Protein AF-A0A364Y9C5-F1 (afdb_monomer)

Secondary structure (DSSP, 8-state):
-----PPPPPPHHHHHHHHHHHHHHHHHHHHHHHHTTTS-SEEEEEE-TTS-EEEEEEGGGGGHHHHHHHHHHHHHHHHGGGGGG---SS---TTTHHHHHHHHHHHHHHHHHHHHHHHHHHHHHHHHHHTTS-SS--TTHHHHHHHHHHHHHHHHHHHHHHTTSS---

Organism: NCBI:txid2059302

Radius of gyration: 19.72 Å; Cα contacts (8 Å, |Δi|>4): 185; chains: 1; bounding box: 43×27×60 Å

Sequence (169 aa):
MSKDVQIPALTLFDQILEVFGALFLLSSIGIPIFFFQKLPAVIPIHFDFAGVPNGTGSKINVLIAPALGAAVYVGIFLVKRYSNRMNYPVPVTDANRATLLKLSLRMMRWIRVIIAIFFTLLVVSMVRVGLGYDERADMFLMIYFLLALIAVVSYYMYQMIQQHKEPEE

Foldseek 3Di:
DPPPQPQDDQDPVLVVLQVLLVVLLVLLQVVLVVCVVLFDQKFQDDADLVQARPDIDGSVSLVVLSVVLVVVLVVLVCVLVVLVPDDAPDDDDPVCSNVRSVLSNSLSSQLSSLSSNLSSLVSVQRSCCRNVVDRGRDSCSVVVSVVSNCVSVVVSNVVRVVSNVDDDD

Solvent-accessible surface area (backbone atoms only — not comparable to full-atom values): 9473 Å² total; per-residue (Å²): 132,85,74,80,78,74,79,74,79,78,49,71,69,54,49,52,43,51,52,52,20,48,53,30,42,51,44,23,50,47,52,56,61,74,44,49,87,74,42,44,72,62,23,54,76,36,58,47,84,81,10,41,68,75,37,69,40,53,48,72,57,63,52,50,53,30,51,51,39,49,53,52,43,50,52,60,62,53,50,65,81,47,58,93,71,64,86,67,95,45,87,82,46,88,85,40,43,65,56,48,50,51,49,52,54,50,42,52,45,51,53,34,28,54,46,18,46,49,31,25,53,50,41,51,38,40,52,35,38,38,63,64,77,34,89,52,43,72,55,56,55,64,55,54,50,51,50,51,50,50,51,49,51,52,52,47,51,51,57,45,47,55,59,66,70,67,75,92,127

Mean predicted aligned error: 4.94 Å

pLDDT: mean 91.76, std 10.76, range [38.47, 98.62]

InterPro domains:
  IPR012867 Domain of unknown function DUF1648 [PF07853] (23-69)

Structure (mmCIF, N/CA/C/O backbone):
data_AF-A0A364Y9C5-F1
#
_entry.id   AF-A0A364Y9C5-F1
#
loop_
_atom_site.group_PDB
_atom_site.id
_atom_site.type_symbol
_atom_site.label_atom_id
_atom_site.label_alt_id
_atom_site.label_comp_id
_atom_site.label_asym_id
_atom_site.label_entity_id
_atom_site.label_seq_id
_atom_site.pdbx_PD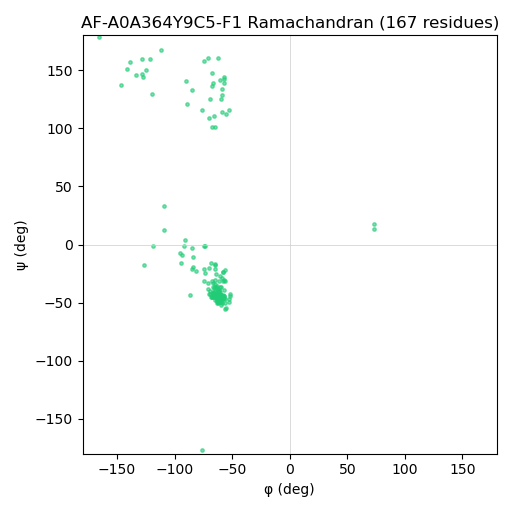B_ins_code
_atom_site.Cartn_x
_atom_site.Cartn_y
_atom_site.Cartn_z
_atom_site.occupancy
_atom_site.B_iso_or_equiv
_atom_site.auth_seq_id
_atom_site.auth_comp_id
_atom_site.auth_asym_id
_atom_site.auth_atom_id
_atom_site.pdbx_PDB_model_num
ATOM 1 N N . MET A 1 1 ? -19.851 -18.768 25.950 1.00 38.47 1 MET A N 1
ATOM 2 C CA . MET A 1 1 ? -20.562 -18.675 24.655 1.00 38.47 1 MET A CA 1
ATOM 3 C C . MET A 1 1 ? -19.973 -17.493 23.898 1.00 38.47 1 MET A C 1
ATOM 5 O O . MET A 1 1 ? -20.217 -16.361 24.288 1.00 38.47 1 MET A O 1
ATOM 9 N N . SER A 1 2 ? -19.098 -17.739 22.920 1.00 46.88 2 SER A N 1
ATOM 10 C CA . SER A 1 2 ? -18.517 -16.672 22.092 1.00 46.88 2 SER A CA 1
ATOM 11 C C . SER A 1 2 ? -19.638 -16.081 21.243 1.00 46.88 2 SER A C 1
ATOM 13 O O . SER A 1 2 ? -20.039 -16.712 20.272 1.00 46.88 2 SER A O 1
ATOM 15 N N . LYS A 1 3 ? -20.192 -14.923 21.626 1.00 53.91 3 LYS A N 1
ATOM 16 C CA . LYS A 1 3 ? -21.061 -14.159 20.725 1.00 53.91 3 LYS A CA 1
ATOM 17 C C . LYS A 1 3 ? -20.221 -13.836 19.493 1.00 53.91 3 LYS A C 1
ATOM 19 O O . LYS A 1 3 ? -19.222 -13.126 19.615 1.00 53.91 3 LYS A O 1
ATOM 24 N N . ASP A 1 4 ? -20.581 -14.395 18.342 1.00 58.69 4 ASP A N 1
ATOM 25 C CA . ASP A 1 4 ? -19.951 -14.031 17.080 1.00 58.69 4 ASP A CA 1
ATOM 26 C C . ASP A 1 4 ? -20.091 -12.521 16.907 1.00 58.69 4 ASP A C 1
ATOM 28 O O . ASP A 1 4 ? -21.193 -11.980 16.806 1.00 58.69 4 ASP A O 1
ATOM 32 N N . VAL A 1 5 ? -18.962 -11.817 16.960 1.00 64.44 5 VAL A N 1
ATOM 33 C CA . VAL A 1 5 ? -18.956 -10.369 16.782 1.00 64.44 5 VAL A CA 1
ATOM 34 C C . VAL A 1 5 ? -19.274 -10.109 15.324 1.00 64.44 5 VAL A C 1
ATOM 36 O O . VAL A 1 5 ? -18.462 -10.391 14.439 1.00 64.44 5 VAL A O 1
ATOM 39 N N . GLN A 1 6 ? -20.474 -9.596 15.078 1.00 76.81 6 GLN A N 1
ATOM 40 C CA . GLN A 1 6 ? -20.918 -9.254 13.741 1.00 76.81 6 GLN A CA 1
ATOM 41 C C . GLN A 1 6 ? -19.955 -8.228 13.135 1.00 76.81 6 GLN A C 1
ATOM 43 O O . GLN A 1 6 ? -19.644 -7.205 13.749 1.00 76.81 6 GLN A O 1
ATOM 48 N N . ILE A 1 7 ? -19.461 -8.508 11.925 1.00 80.19 7 ILE A N 1
ATOM 49 C CA . ILE A 1 7 ? -18.610 -7.566 11.196 1.00 80.19 7 ILE A CA 1
ATOM 50 C C . ILE A 1 7 ? -19.419 -6.275 10.986 1.00 80.19 7 ILE A C 1
ATOM 52 O O . ILE A 1 7 ? -20.514 -6.349 10.421 1.00 80.19 7 ILE A O 1
ATOM 56 N N . PRO A 1 8 ? -18.906 -5.104 11.410 1.00 82.12 8 PRO A N 1
ATOM 57 C CA . PRO A 1 8 ? -19.629 -3.855 11.248 1.00 82.12 8 PRO A CA 1
ATOM 58 C C . PRO A 1 8 ? -19.896 -3.576 9.767 1.00 82.12 8 PRO A C 1
ATOM 60 O O . PRO A 1 8 ? -19.022 -3.797 8.920 1.00 82.12 8 PRO A O 1
ATOM 63 N N . ALA A 1 9 ? -21.081 -3.045 9.463 1.00 87.88 9 ALA A N 1
ATOM 64 C CA . ALA A 1 9 ? -21.404 -2.577 8.122 1.00 87.88 9 ALA A CA 1
ATOM 65 C C . ALA A 1 9 ? -20.397 -1.508 7.661 1.00 87.88 9 ALA A C 1
ATOM 67 O O . ALA A 1 9 ? -19.908 -0.696 8.454 1.00 87.88 9 ALA A O 1
ATOM 68 N N . LEU A 1 10 ? -20.074 -1.514 6.366 1.00 89.75 10 LEU A N 1
ATOM 69 C CA . LEU A 1 10 ? -19.157 -0.538 5.785 1.00 89.75 10 LEU A CA 1
ATOM 70 C C . LEU A 1 10 ? -19.805 0.845 5.782 1.00 89.75 10 LEU A C 1
ATOM 72 O O . LEU A 1 10 ? -20.874 1.026 5.200 1.00 89.75 10 LEU A O 1
ATOM 76 N N . THR A 1 11 ? -19.126 1.832 6.364 1.00 94.69 11 THR A N 1
ATOM 77 C CA . THR A 1 11 ? -19.508 3.234 6.158 1.00 94.69 11 THR A CA 1
ATOM 78 C C . THR A 1 11 ? -19.168 3.662 4.730 1.00 94.69 11 THR A C 1
ATOM 80 O O . THR A 1 11 ? -18.311 3.048 4.094 1.00 94.69 11 THR A O 1
ATOM 83 N N . LEU A 1 12 ? -19.777 4.743 4.233 1.00 95.19 12 LEU A N 1
ATOM 84 C CA . LEU A 1 12 ? -19.421 5.316 2.926 1.00 95.19 12 LEU A CA 1
ATOM 85 C C . LEU A 1 12 ? -17.910 5.565 2.809 1.00 95.19 12 LEU A C 1
ATOM 87 O O . LEU A 1 12 ? -17.292 5.226 1.807 1.00 95.19 12 LEU A O 1
ATOM 91 N N . PHE A 1 13 ? -17.302 6.084 3.874 1.00 95.62 13 PHE A N 1
ATOM 92 C CA . PHE A 1 13 ? -15.863 6.295 3.935 1.00 95.62 13 PHE A CA 1
ATOM 93 C C . PHE A 1 13 ? -15.068 4.991 3.770 1.00 95.62 13 PHE A C 1
ATOM 95 O O . PHE A 1 13 ? -14.102 4.946 3.013 1.00 95.62 13 PHE A O 1
ATOM 102 N N . ASP A 1 14 ? -15.497 3.906 4.422 1.00 95.69 14 ASP A N 1
ATOM 103 C CA . ASP A 1 14 ? -14.855 2.599 4.261 1.00 95.69 14 ASP A CA 1
ATOM 104 C C . ASP A 1 14 ? -15.006 2.063 2.828 1.00 95.69 14 ASP A C 1
ATOM 106 O O . ASP A 1 14 ? -14.070 1.466 2.302 1.00 95.69 14 ASP A O 1
ATOM 110 N N . GLN A 1 15 ? -16.153 2.296 2.182 1.00 95.31 15 GLN A N 1
ATOM 111 C CA . GLN A 1 15 ? -16.378 1.906 0.786 1.00 95.31 15 GLN A CA 1
ATOM 112 C C . GLN A 1 15 ? -15.469 2.682 -0.171 1.00 95.31 15 GLN A C 1
ATOM 114 O O . GLN A 1 15 ? -14.872 2.079 -1.060 1.00 95.31 15 GLN A O 1
ATOM 119 N N . ILE A 1 16 ? -15.310 3.993 0.040 1.00 97.56 16 ILE A N 1
ATOM 120 C CA . ILE A 1 16 ? -14.399 4.830 -0.750 1.00 97.56 16 ILE A CA 1
ATOM 121 C C . ILE A 1 16 ? -12.969 4.291 -0.655 1.00 97.56 16 ILE A C 1
ATOM 123 O O . ILE A 1 16 ? -12.316 4.140 -1.684 1.00 97.56 16 ILE A O 1
ATOM 127 N N . LEU A 1 17 ? -12.494 3.938 0.545 1.00 96.94 17 LEU A N 1
ATOM 128 C CA . LEU A 1 17 ? -11.158 3.356 0.717 1.00 96.94 17 LEU A CA 1
ATOM 129 C C . LEU A 1 17 ? -10.999 2.016 -0.014 1.00 96.94 17 LEU A C 1
ATOM 131 O O . LEU A 1 17 ? -9.960 1.777 -0.626 1.00 96.94 17 LEU A O 1
ATOM 135 N N . GLU A 1 18 ? -12.012 1.146 0.029 1.00 95.88 18 GLU A N 1
ATOM 136 C CA . GLU A 1 18 ? -11.987 -0.137 -0.688 1.00 95.88 18 GLU A CA 1
ATOM 137 C C . GLU A 1 18 ? -11.907 0.075 -2.206 1.00 95.88 18 GLU A C 1
ATOM 139 O O . GLU A 1 18 ? -11.039 -0.509 -2.856 1.00 95.88 18 GLU A O 1
ATOM 144 N N . VAL A 1 19 ? -12.753 0.950 -2.764 1.00 97.88 19 VAL A N 1
ATOM 145 C CA . VAL A 1 19 ? -12.743 1.281 -4.199 1.00 97.88 19 VAL A CA 1
ATOM 146 C C . VAL A 1 19 ? -11.409 1.903 -4.595 1.00 97.88 19 VAL A C 1
ATOM 148 O O . VAL A 1 19 ? -10.793 1.472 -5.565 1.00 97.88 19 VAL A O 1
ATOM 151 N N . PHE A 1 20 ? -10.923 2.873 -3.824 1.00 97.81 20 PHE A N 1
ATOM 152 C CA . PHE A 1 20 ? -9.664 3.554 -4.099 1.00 97.81 20 PHE A CA 1
ATOM 153 C C . PHE A 1 20 ? -8.479 2.583 -4.078 1.00 97.81 20 PHE A C 1
ATOM 155 O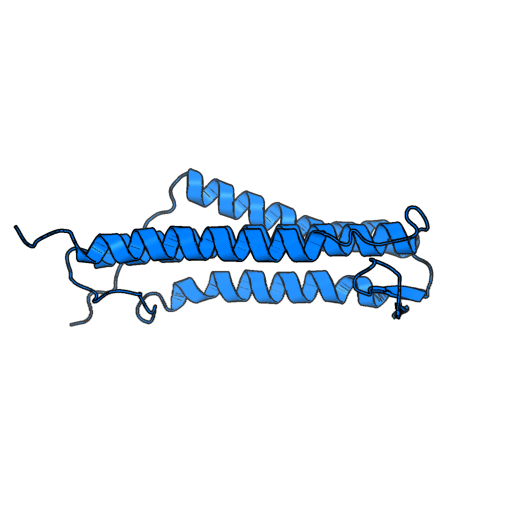 O . PHE A 1 20 ? -7.697 2.535 -5.026 1.00 97.81 20 PHE A O 1
ATOM 162 N N . GLY A 1 21 ? -8.384 1.732 -3.053 1.00 97.69 21 GLY A N 1
ATOM 163 C CA . GLY A 1 21 ? -7.351 0.700 -2.986 1.00 97.69 21 GLY A CA 1
ATOM 164 C C . GLY A 1 21 ? -7.438 -0.301 -4.142 1.00 97.69 21 GLY A C 1
ATOM 165 O O . GLY A 1 21 ? -6.406 -0.692 -4.683 1.00 97.69 21 GLY A O 1
ATOM 166 N N . ALA A 1 22 ? -8.649 -0.690 -4.552 1.00 97.81 22 ALA A N 1
ATOM 167 C CA . ALA A 1 22 ? -8.850 -1.586 -5.687 1.00 97.81 22 ALA A CA 1
ATOM 168 C C . ALA A 1 22 ? -8.422 -0.938 -7.012 1.00 97.81 22 ALA A C 1
ATOM 170 O O . ALA A 1 22 ? -7.758 -1.588 -7.814 1.00 97.81 22 ALA A O 1
ATOM 171 N N . LEU A 1 23 ? -8.732 0.344 -7.227 1.00 98.50 23 LEU A N 1
ATOM 172 C CA . LEU A 1 23 ? -8.309 1.085 -8.419 1.00 98.50 23 LEU A CA 1
ATOM 173 C C . LEU A 1 23 ? -6.785 1.169 -8.525 1.00 98.50 23 LEU A C 1
ATOM 175 O O . LEU A 1 23 ? -6.237 0.921 -9.600 1.00 98.50 23 LEU A O 1
ATOM 179 N N . PHE A 1 24 ? -6.088 1.451 -7.420 1.00 98.44 24 PHE A N 1
ATOM 180 C CA . PHE A 1 24 ? -4.624 1.417 -7.405 1.00 98.44 24 PHE A CA 1
ATOM 181 C C . PHE A 1 24 ? -4.091 0.010 -7.670 1.00 98.44 24 PHE A C 1
ATOM 183 O O . PHE A 1 24 ? -3.225 -0.160 -8.521 1.00 98.44 24 PHE A O 1
ATOM 190 N N . LEU A 1 25 ? -4.652 -1.023 -7.037 1.00 98.25 25 LEU A N 1
ATOM 191 C CA . LEU A 1 25 ? -4.211 -2.393 -7.292 1.00 98.25 25 LEU A CA 1
ATOM 192 C C . LEU A 1 25 ? -4.366 -2.771 -8.774 1.00 98.25 25 LEU A C 1
ATOM 194 O O . LEU A 1 25 ? -3.425 -3.284 -9.379 1.00 98.25 25 LEU A O 1
ATOM 198 N N . LEU A 1 26 ? -5.518 -2.469 -9.374 1.00 98.38 26 LEU A N 1
ATOM 199 C CA . LEU A 1 26 ? -5.769 -2.711 -10.794 1.00 98.38 26 LEU A CA 1
ATOM 200 C C . LEU A 1 26 ? -4.821 -1.897 -11.677 1.00 98.38 26 LEU A C 1
ATOM 202 O O . LEU A 1 26 ? -4.330 -2.415 -12.676 1.00 98.38 26 LEU A O 1
ATOM 206 N N . SER A 1 27 ? -4.500 -0.663 -11.287 1.00 98.44 27 SER A N 1
ATOM 207 C CA . SER A 1 27 ? -3.520 0.172 -11.990 1.00 98.44 27 SER A CA 1
ATOM 208 C C . SER A 1 27 ? -2.116 -0.430 -11.946 1.00 98.44 27 SER A C 1
ATOM 210 O O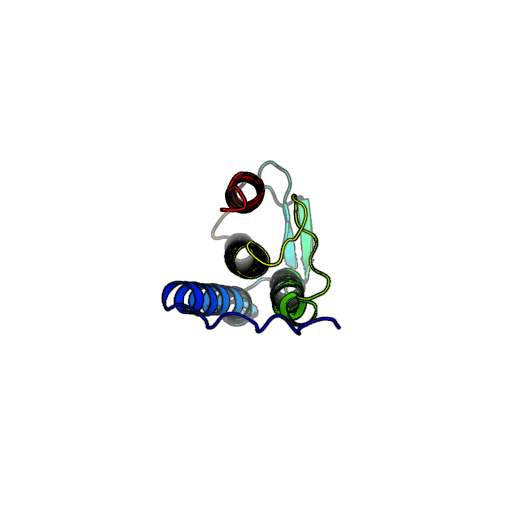 . SER A 1 27 ? -1.453 -0.485 -12.980 1.00 98.44 27 SER A O 1
ATOM 212 N N . SER A 1 28 ? -1.683 -0.961 -10.795 1.00 97.75 28 SER A N 1
ATOM 213 C CA . SER A 1 28 ? -0.381 -1.632 -10.666 1.00 97.75 28 SER A CA 1
ATOM 214 C C . SER A 1 28 ? -0.231 -2.823 -11.620 1.00 97.75 28 SER A C 1
ATOM 216 O O . SER A 1 28 ? 0.874 -3.113 -12.070 1.00 97.75 28 SER A O 1
ATOM 218 N N . ILE A 1 29 ? -1.343 -3.478 -11.972 1.00 97.75 29 ILE A N 1
ATOM 219 C CA . ILE A 1 29 ? -1.389 -4.604 -12.914 1.00 97.75 29 ILE A CA 1
ATOM 220 C C . ILE A 1 29 ? -1.529 -4.102 -14.359 1.00 97.75 29 ILE A C 1
ATOM 222 O O . ILE A 1 29 ? -0.852 -4.595 -15.258 1.00 97.75 29 ILE A O 1
ATOM 226 N N . GLY A 1 30 ? -2.395 -3.116 -14.599 1.00 98.06 30 GLY A N 1
ATOM 227 C CA . GLY A 1 30 ? -2.714 -2.623 -15.938 1.00 98.06 30 GLY A CA 1
ATOM 228 C C . GLY A 1 30 ? -1.567 -1.862 -16.602 1.00 98.06 30 GLY A C 1
ATOM 229 O O . GLY A 1 30 ? -1.307 -2.065 -17.786 1.00 98.06 30 GLY A O 1
ATOM 230 N N . ILE A 1 31 ? -0.842 -1.031 -15.848 1.00 98.00 31 ILE A N 1
ATOM 231 C CA . ILE A 1 31 ? 0.292 -0.236 -16.351 1.00 98.00 31 ILE A CA 1
ATOM 232 C C . ILE A 1 31 ? 1.378 -1.108 -17.008 1.00 98.00 31 ILE A C 1
ATOM 234 O O . ILE A 1 31 ? 1.696 -0.871 -18.176 1.00 98.00 31 ILE A O 1
ATOM 238 N N . PRO A 1 32 ? 1.949 -2.129 -16.341 1.00 96.00 32 PRO A N 1
ATOM 239 C CA . PRO A 1 32 ? 3.018 -2.922 -16.934 1.00 96.00 32 PRO A CA 1
ATOM 240 C C . PRO A 1 32 ? 2.526 -3.735 -18.131 1.00 96.00 32 PRO A C 1
ATOM 242 O O . PRO A 1 32 ? 3.280 -3.891 -19.084 1.00 96.00 32 PRO A O 1
ATOM 245 N N . ILE A 1 33 ? 1.268 -4.195 -18.126 1.00 96.81 33 ILE A N 1
ATOM 246 C CA . ILE A 1 33 ? 0.648 -4.877 -19.273 1.00 96.81 33 ILE A CA 1
ATOM 247 C C . ILE A 1 33 ? 0.544 -3.924 -20.470 1.00 96.81 33 ILE A C 1
ATOM 249 O O . ILE A 1 33 ? 0.929 -4.286 -21.581 1.00 96.81 33 ILE A O 1
ATOM 253 N N . PHE A 1 34 ? 0.079 -2.693 -20.246 1.00 98.00 34 PHE A N 1
ATOM 254 C CA . PHE A 1 34 ? -0.080 -1.687 -21.295 1.00 98.00 34 PHE A CA 1
ATOM 255 C C . PHE A 1 34 ? 1.258 -1.304 -21.951 1.00 98.00 34 PHE A C 1
ATOM 257 O O . PHE A 1 34 ? 1.336 -1.152 -23.170 1.00 98.00 34 PHE A O 1
ATOM 264 N N . PHE A 1 35 ? 2.331 -1.193 -21.163 1.00 97.06 35 PHE A N 1
ATOM 265 C CA . PHE A 1 35 ? 3.668 -0.849 -21.663 1.00 97.06 35 PHE A CA 1
ATOM 266 C C . PHE A 1 35 ? 4.537 -2.065 -22.032 1.00 97.06 35 PHE A C 1
ATOM 268 O O . PHE A 1 35 ? 5.647 -1.888 -22.534 1.00 97.06 35 PHE A O 1
ATOM 275 N N . PHE A 1 36 ? 4.048 -3.296 -21.858 1.00 96.12 36 PHE A N 1
ATOM 276 C CA . PHE A 1 36 ? 4.863 -4.515 -21.927 1.00 96.12 36 PHE A CA 1
ATOM 277 C C . PHE A 1 36 ? 5.616 -4.710 -23.253 1.00 96.12 36 PHE A C 1
ATOM 279 O O . PHE A 1 36 ? 6.764 -5.164 -23.283 1.00 96.12 36 PHE A O 1
ATOM 286 N N . GLN A 1 37 ? 4.971 -4.365 -24.370 1.00 96.88 37 GLN A N 1
ATOM 287 C CA . GLN A 1 37 ? 5.567 -4.493 -25.705 1.00 96.88 37 GLN A CA 1
ATOM 288 C C . GLN A 1 37 ? 6.635 -3.431 -25.981 1.00 96.88 37 GLN A C 1
ATOM 290 O O . GLN A 1 37 ? 7.527 -3.664 -26.788 1.00 96.88 37 GLN A O 1
ATOM 295 N N . LYS A 1 38 ? 6.566 -2.288 -25.290 1.00 97.19 38 LYS A N 1
ATOM 296 C CA . LY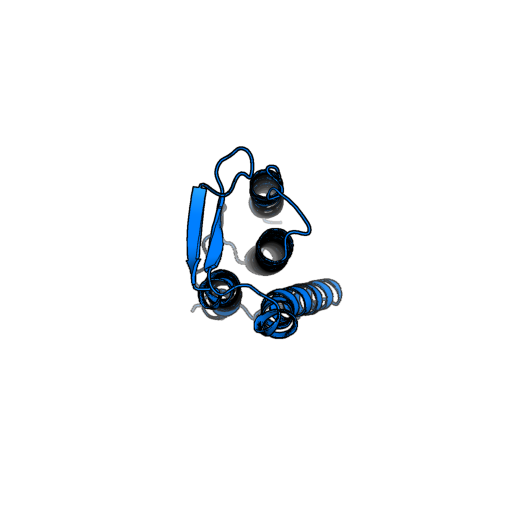S A 1 38 ? 7.523 -1.184 -25.432 1.00 97.19 38 LYS A CA 1
ATOM 297 C C . LYS A 1 38 ? 8.760 -1.369 -24.556 1.00 97.19 38 LYS A C 1
ATOM 299 O O . LYS A 1 38 ? 9.789 -0.768 -24.838 1.00 97.19 38 LYS A O 1
ATOM 304 N N . LEU A 1 39 ? 8.665 -2.184 -23.504 1.00 96.62 39 LEU A N 1
ATOM 305 C CA . LEU A 1 39 ? 9.797 -2.456 -22.625 1.00 96.62 39 LEU A CA 1
ATOM 306 C C . LEU A 1 39 ? 10.890 -3.260 -23.355 1.00 96.62 39 LEU A C 1
ATOM 308 O O . LEU A 1 39 ? 10.567 -4.254 -24.030 1.00 96.62 39 LEU A O 1
ATOM 312 N N . PRO A 1 40 ? 12.172 -2.885 -23.178 1.00 96.12 40 PRO A N 1
ATOM 313 C CA . PRO A 1 40 ? 13.300 -3.666 -23.674 1.00 96.12 40 PRO A CA 1
ATOM 314 C C . PRO A 1 40 ? 13.325 -5.047 -23.015 1.00 96.12 40 PRO A C 1
ATOM 316 O O . PRO A 1 40 ? 12.724 -5.255 -21.966 1.00 96.12 40 PRO A O 1
ATOM 319 N N . ALA A 1 41 ? 14.020 -6.016 -23.620 1.00 96.25 41 ALA A N 1
ATOM 320 C CA . ALA A 1 41 ? 14.064 -7.387 -23.099 1.00 96.25 41 ALA A CA 1
ATOM 321 C C . ALA A 1 41 ? 14.610 -7.468 -21.661 1.00 96.25 41 ALA A C 1
ATOM 323 O O . ALA A 1 41 ? 14.182 -8.331 -20.893 1.00 96.25 41 ALA A O 1
ATOM 324 N N . VAL A 1 42 ? 15.513 -6.550 -21.307 1.00 95.00 42 VAL A N 1
ATOM 325 C CA . VAL A 1 42 ? 16.133 -6.424 -19.987 1.00 95.00 42 VAL A CA 1
ATOM 326 C C . VAL A 1 42 ? 15.807 -5.049 -19.412 1.00 95.00 42 VAL A C 1
ATOM 328 O O . VAL A 1 42 ? 16.013 -4.043 -20.085 1.00 95.00 42 VAL A O 1
ATOM 331 N N . ILE A 1 43 ? 15.321 -5.014 -18.173 1.00 93.88 43 ILE A N 1
ATOM 332 C CA . ILE A 1 43 ? 14.976 -3.789 -17.439 1.00 93.88 43 ILE A CA 1
ATOM 333 C C . ILE A 1 43 ? 15.642 -3.780 -16.055 1.00 93.88 43 ILE A C 1
ATOM 335 O O . ILE A 1 43 ? 15.974 -4.848 -15.528 1.00 93.88 43 ILE A O 1
ATOM 339 N N . PRO A 1 44 ? 15.792 -2.606 -15.422 1.00 91.81 44 PRO A N 1
ATOM 340 C CA . PRO A 1 44 ? 16.058 -2.506 -13.992 1.00 91.81 44 PRO A CA 1
ATOM 341 C C . PRO A 1 44 ? 14.959 -3.168 -13.157 1.00 91.81 44 PRO A C 1
ATOM 343 O O . PRO A 1 44 ? 13.769 -2.953 -13.389 1.00 91.81 44 PRO A O 1
ATOM 346 N N . ILE A 1 45 ? 15.368 -3.966 -12.172 1.00 89.25 45 ILE A N 1
ATOM 347 C CA . ILE A 1 45 ? 14.465 -4.642 -11.223 1.00 89.25 45 ILE A CA 1
ATOM 348 C C . ILE A 1 45 ? 14.824 -4.372 -9.760 1.00 89.25 45 ILE A C 1
ATOM 350 O O . ILE A 1 45 ? 13.988 -4.569 -8.884 1.00 89.25 45 ILE A O 1
ATOM 354 N N . HIS A 1 46 ? 16.044 -3.898 -9.504 1.00 85.12 46 HIS A N 1
ATOM 355 C CA . HIS A 1 46 ? 16.493 -3.438 -8.199 1.00 85.12 46 HIS A CA 1
ATOM 356 C C . HIS A 1 46 ? 17.210 -2.101 -8.335 1.00 85.12 46 HIS A C 1
ATOM 358 O O . HIS A 1 46 ? 17.898 -1.842 -9.328 1.00 85.12 46 HIS A O 1
ATOM 364 N N . PHE A 1 47 ? 17.028 -1.276 -7.311 1.00 86.44 47 PHE A N 1
ATOM 365 C CA . PHE A 1 47 ? 17.634 0.035 -7.183 1.00 86.44 47 PHE A CA 1
ATOM 366 C C . PHE A 1 47 ? 18.328 0.123 -5.826 1.00 86.44 47 PHE A C 1
ATOM 368 O O . PHE A 1 47 ? 17.842 -0.438 -4.839 1.00 86.44 47 PHE A O 1
ATOM 375 N N . ASP A 1 48 ? 19.462 0.810 -5.780 1.00 85.81 48 ASP A N 1
ATOM 376 C CA . ASP A 1 48 ? 20.120 1.147 -4.523 1.00 85.81 48 ASP A CA 1
ATOM 377 C C . ASP A 1 48 ? 19.414 2.314 -3.801 1.00 85.81 48 ASP A C 1
ATOM 379 O O . ASP A 1 48 ? 18.389 2.837 -4.246 1.00 85.81 48 ASP A O 1
ATOM 383 N N . PHE A 1 49 ? 19.972 2.747 -2.669 1.00 81.38 49 PHE A N 1
ATOM 384 C CA . PHE A 1 49 ? 19.431 3.867 -1.892 1.00 81.38 49 PHE A CA 1
ATOM 385 C C . PHE A 1 49 ? 19.483 5.222 -2.621 1.00 81.38 49 PHE A C 1
ATOM 387 O O . PHE A 1 49 ? 18.792 6.151 -2.208 1.00 81.38 49 PHE A O 1
ATOM 394 N N . ALA A 1 50 ? 20.276 5.352 -3.688 1.00 85.88 50 ALA A N 1
ATOM 395 C CA . ALA A 1 50 ? 20.332 6.542 -4.534 1.00 85.88 50 ALA A CA 1
ATOM 396 C C . ALA A 1 50 ? 19.349 6.468 -5.720 1.00 85.88 50 ALA A C 1
ATOM 398 O O . ALA A 1 50 ? 19.344 7.362 -6.571 1.00 85.88 50 ALA A O 1
ATOM 399 N N . GLY A 1 51 ? 18.531 5.411 -5.791 1.00 84.75 51 GLY A N 1
ATOM 400 C CA . GLY A 1 51 ? 17.604 5.168 -6.892 1.00 84.75 51 GLY A CA 1
ATOM 401 C C . GLY A 1 51 ? 18.300 4.716 -8.175 1.00 84.75 51 GLY A C 1
ATOM 402 O O . GLY A 1 51 ? 17.677 4.735 -9.236 1.00 84.75 51 GLY A O 1
ATOM 403 N N . VAL A 1 52 ? 19.578 4.327 -8.115 1.00 89.88 52 VAL A N 1
ATOM 404 C CA . VAL A 1 52 ? 20.341 3.869 -9.280 1.00 89.88 52 VAL A CA 1
ATOM 405 C C . VAL A 1 52 ? 20.078 2.379 -9.501 1.00 89.88 52 VAL A C 1
ATOM 407 O O . VAL A 1 52 ? 20.144 1.607 -8.540 1.00 89.88 52 VAL A O 1
ATOM 410 N N . PRO A 1 53 ? 19.792 1.942 -10.744 1.00 88.44 53 PRO A N 1
ATOM 411 C CA . PRO A 1 53 ? 19.711 0.525 -11.076 1.00 88.44 53 PRO A CA 1
ATOM 412 C C . PRO A 1 53 ? 20.969 -0.237 -10.641 1.00 88.44 53 PRO A C 1
ATOM 414 O O . PRO A 1 53 ? 22.052 -0.001 -11.171 1.00 88.44 53 PRO A O 1
ATOM 417 N N . ASN A 1 54 ? 20.828 -1.180 -9.711 1.00 90.19 54 ASN A N 1
ATOM 418 C CA . ASN A 1 54 ? 21.920 -2.066 -9.283 1.00 90.19 54 ASN A CA 1
ATOM 419 C C . ASN A 1 54 ? 21.618 -3.552 -9.547 1.00 90.19 54 ASN A C 1
ATOM 421 O O . ASN A 1 54 ? 22.460 -4.413 -9.297 1.00 90.19 54 ASN A O 1
ATOM 425 N N . GLY A 1 55 ? 20.436 -3.854 -10.089 1.00 88.94 55 GLY A N 1
ATOM 426 C CA . GLY A 1 55 ? 20.059 -5.180 -10.560 1.00 88.94 55 GLY A CA 1
ATOM 427 C C . GLY A 1 55 ? 19.134 -5.090 -11.767 1.00 88.94 55 GLY A C 1
ATOM 428 O O . GLY A 1 55 ? 18.208 -4.276 -11.800 1.00 88.94 55 GLY A O 1
ATOM 429 N N . THR A 1 56 ? 19.374 -5.942 -12.760 1.00 93.25 56 THR A N 1
ATOM 430 C CA . THR A 1 56 ? 18.582 -6.023 -13.993 1.00 93.25 56 THR A CA 1
ATOM 431 C C . THR A 1 56 ? 17.998 -7.421 -14.173 1.00 93.25 56 THR A C 1
ATOM 433 O O . THR A 1 56 ? 18.451 -8.387 -13.560 1.00 93.25 56 THR A O 1
ATOM 436 N N . GLY A 1 57 ? 16.954 -7.541 -14.988 1.00 93.31 57 GLY A N 1
ATOM 437 C CA . GLY A 1 57 ? 16.338 -8.826 -15.294 1.00 93.31 57 GLY A CA 1
ATOM 438 C C . GLY A 1 57 ? 15.411 -8.757 -16.496 1.00 93.31 57 GLY A C 1
ATOM 439 O O . GLY A 1 57 ? 15.216 -7.696 -17.086 1.00 93.31 57 GLY A O 1
ATOM 440 N N . SER A 1 58 ? 14.832 -9.902 -16.859 1.00 96.06 58 SER A N 1
ATOM 441 C CA . SER A 1 58 ? 13.855 -9.984 -17.948 1.00 96.06 58 SER A CA 1
ATOM 442 C C . SER A 1 58 ? 12.673 -9.049 -17.697 1.00 96.06 58 SER A C 1
ATOM 444 O O . SER A 1 58 ? 12.192 -8.951 -16.568 1.00 96.06 58 SER A O 1
ATOM 446 N N . LYS A 1 59 ? 12.140 -8.420 -18.750 1.00 94.69 59 LYS A N 1
ATOM 447 C CA . LYS A 1 59 ? 10.962 -7.543 -18.645 1.00 94.69 59 LYS A CA 1
ATOM 448 C C . LYS A 1 59 ? 9.732 -8.194 -18.026 1.00 94.69 59 LYS A C 1
ATOM 450 O O . LYS A 1 59 ? 8.893 -7.483 -17.490 1.00 94.69 59 LYS A O 1
ATOM 455 N N . ILE A 1 60 ? 9.629 -9.526 -18.040 1.00 95.56 60 ILE A N 1
ATOM 456 C CA . ILE A 1 60 ? 8.549 -10.239 -17.341 1.00 95.56 60 ILE A CA 1
ATOM 457 C C . ILE A 1 60 ? 8.574 -9.981 -15.826 1.00 95.56 60 ILE A C 1
ATOM 459 O O . ILE A 1 60 ? 7.524 -9.969 -15.186 1.00 95.56 60 ILE A O 1
ATOM 463 N N . ASN A 1 61 ? 9.749 -9.687 -15.260 1.00 94.19 61 ASN A N 1
ATOM 464 C CA . ASN A 1 61 ? 9.925 -9.437 -13.832 1.00 94.19 61 ASN A CA 1
ATOM 465 C C . ASN A 1 61 ? 9.195 -8.172 -13.358 1.00 94.19 61 ASN A C 1
ATOM 467 O O . ASN A 1 61 ? 8.913 -8.059 -12.167 1.00 94.19 61 ASN A O 1
ATOM 471 N N . VAL A 1 62 ? 8.807 -7.262 -14.264 1.00 94.81 62 VAL A N 1
ATOM 472 C CA . VAL A 1 62 ? 7.954 -6.109 -13.924 1.00 94.81 62 VAL A CA 1
ATOM 473 C C . VAL A 1 62 ? 6.611 -6.538 -13.314 1.00 94.81 62 VAL A C 1
ATOM 475 O O . VAL A 1 62 ? 6.005 -5.779 -12.566 1.00 94.81 62 VAL A O 1
ATOM 478 N N . LEU A 1 63 ? 6.156 -7.768 -13.593 1.00 95.81 63 LEU A N 1
ATOM 479 C CA . LEU A 1 63 ? 4.907 -8.329 -13.072 1.00 95.81 63 LEU A CA 1
ATOM 480 C C . LEU A 1 63 ? 5.044 -8.939 -11.668 1.00 95.81 63 LEU A C 1
ATOM 482 O O . LEU A 1 63 ? 4.032 -9.216 -11.027 1.00 95.81 63 LEU A O 1
ATOM 486 N N . ILE A 1 64 ? 6.265 -9.112 -11.150 1.00 95.38 64 ILE A N 1
ATOM 487 C CA . ILE A 1 64 ? 6.484 -9.655 -9.801 1.00 95.38 64 ILE A CA 1
ATOM 488 C C . ILE A 1 64 ? 5.973 -8.674 -8.743 1.00 95.38 64 ILE A C 1
ATOM 490 O O . ILE A 1 64 ? 5.262 -9.079 -7.825 1.00 95.38 64 ILE A O 1
ATOM 494 N N . ALA A 1 65 ? 6.286 -7.384 -8.891 1.00 93.88 65 ALA A N 1
ATOM 495 C CA . ALA A 1 65 ? 5.818 -6.334 -7.991 1.00 93.88 65 ALA A CA 1
ATOM 496 C C . ALA A 1 65 ? 4.277 -6.311 -7.855 1.00 93.88 65 ALA A C 1
ATOM 498 O O . ALA A 1 65 ? 3.790 -6.457 -6.734 1.00 93.88 65 ALA A O 1
ATOM 499 N N . PRO A 1 66 ? 3.475 -6.212 -8.935 1.00 96.06 66 PRO A N 1
ATOM 500 C CA . PRO A 1 66 ? 2.021 -6.216 -8.806 1.00 96.06 66 PRO A CA 1
ATOM 501 C C . PRO A 1 66 ? 1.461 -7.565 -8.341 1.00 96.06 66 PRO A C 1
ATOM 503 O O . PRO A 1 66 ? 0.471 -7.576 -7.613 1.00 96.06 66 PRO A O 1
ATOM 506 N N . ALA A 1 67 ? 2.089 -8.698 -8.680 1.00 97.81 67 ALA A N 1
ATOM 507 C CA . ALA A 1 67 ? 1.676 -10.002 -8.155 1.00 97.81 67 ALA A CA 1
ATOM 508 C C . ALA A 1 67 ? 1.857 -10.089 -6.630 1.00 97.81 67 ALA A C 1
ATOM 510 O O . ALA A 1 67 ? 0.939 -10.506 -5.919 1.00 97.81 67 ALA A O 1
ATOM 511 N N . LEU A 1 68 ? 3.005 -9.640 -6.113 1.00 97.50 68 LEU A N 1
ATOM 512 C CA . LEU A 1 68 ? 3.258 -9.557 -4.675 1.00 97.50 68 LEU A CA 1
ATOM 513 C C . LEU A 1 68 ? 2.300 -8.567 -4.002 1.00 97.50 68 LEU A C 1
ATOM 515 O O . LEU A 1 68 ? 1.701 -8.892 -2.977 1.00 97.50 68 LEU A O 1
ATOM 519 N N . GLY A 1 69 ? 2.098 -7.391 -4.601 1.00 97.00 69 GLY A N 1
ATOM 520 C CA . GLY A 1 69 ? 1.143 -6.396 -4.119 1.00 97.00 69 GLY A CA 1
ATOM 521 C C . GLY A 1 69 ? -0.279 -6.943 -4.025 1.00 97.00 69 GLY A C 1
ATOM 522 O O . GLY A 1 69 ? -0.930 -6.772 -2.995 1.00 97.00 69 GLY A O 1
ATOM 523 N N . ALA A 1 70 ? -0.737 -7.676 -5.041 1.00 98.06 70 ALA A N 1
ATOM 524 C CA . ALA A 1 70 ? -2.033 -8.347 -5.034 1.00 98.06 70 ALA A CA 1
ATOM 525 C C . ALA A 1 70 ? -2.121 -9.415 -3.941 1.00 98.06 70 ALA A C 1
ATOM 527 O O . ALA A 1 70 ? -3.101 -9.440 -3.195 1.00 98.06 70 ALA A O 1
ATOM 528 N N . ALA A 1 71 ? -1.094 -10.257 -3.801 1.00 98.25 71 ALA A N 1
ATOM 529 C CA . ALA A 1 71 ? -1.053 -11.293 -2.775 1.00 98.25 71 ALA A CA 1
ATOM 530 C C . ALA A 1 71 ? -1.157 -10.697 -1.362 1.00 98.25 71 ALA A C 1
ATOM 532 O O . ALA A 1 71 ? -1.983 -11.145 -0.566 1.00 98.25 71 ALA A O 1
ATOM 533 N N . VAL A 1 72 ? -0.389 -9.644 -1.062 1.00 97.88 72 VAL A N 1
ATOM 534 C CA . VAL A 1 72 ? -0.437 -8.964 0.242 1.00 97.88 72 VAL A CA 1
ATOM 535 C C . VAL A 1 72 ? -1.777 -8.249 0.443 1.00 97.88 72 VAL A C 1
ATOM 537 O O . VAL A 1 72 ? -2.401 -8.386 1.496 1.00 97.88 72 VAL A O 1
ATOM 540 N N . TYR A 1 73 ? -2.268 -7.528 -0.568 1.00 97.69 73 TYR A N 1
ATOM 541 C CA . TYR A 1 73 ? -3.541 -6.806 -0.507 1.00 97.69 73 TYR A CA 1
ATOM 542 C C . TYR A 1 73 ? -4.731 -7.742 -0.242 1.00 97.69 73 TYR A C 1
ATOM 544 O O . TYR A 1 73 ? -5.590 -7.440 0.593 1.00 97.69 73 TYR A O 1
ATOM 552 N N . VAL A 1 74 ? -4.773 -8.891 -0.925 1.00 97.38 74 VAL A N 1
ATOM 553 C CA . VAL A 1 74 ? -5.782 -9.938 -0.718 1.00 97.38 74 VAL A CA 1
ATOM 554 C C . VAL A 1 74 ? -5.574 -10.627 0.628 1.00 97.38 74 VAL A C 1
ATOM 556 O O . VAL A 1 74 ? -6.544 -10.820 1.357 1.00 97.38 74 VAL A O 1
ATOM 559 N N . GLY A 1 75 ? -4.332 -10.935 1.008 1.00 96.62 75 GLY A N 1
ATOM 560 C CA . GLY A 1 75 ? -4.005 -11.514 2.311 1.00 96.62 75 GLY A CA 1
ATOM 561 C C . GLY A 1 75 ? -4.582 -10.690 3.463 1.00 96.62 75 GLY A C 1
ATOM 562 O O . GLY A 1 75 ? -5.313 -11.225 4.294 1.00 96.62 75 GLY A O 1
ATOM 563 N N . ILE A 1 76 ? -4.367 -9.370 3.450 1.00 95.69 76 ILE A N 1
ATOM 564 C CA . ILE A 1 76 ? -4.922 -8.456 4.459 1.00 95.69 76 ILE A CA 1
ATOM 565 C C . ILE A 1 76 ? -6.456 -8.415 4.393 1.00 95.69 76 ILE A C 1
ATOM 567 O O . ILE A 1 76 ? -7.116 -8.416 5.430 1.00 95.69 76 ILE A O 1
ATOM 571 N N . PHE A 1 77 ? -7.055 -8.422 3.195 1.00 94.19 77 PHE A N 1
ATOM 572 C CA . PHE A 1 77 ? -8.517 -8.462 3.055 1.00 94.19 77 PHE A CA 1
ATOM 573 C C . PHE A 1 77 ? -9.132 -9.703 3.708 1.00 94.19 77 PHE A C 1
ATOM 575 O O . PHE A 1 77 ? -10.220 -9.627 4.282 1.00 94.19 77 PHE A O 1
ATOM 582 N N . LEU A 1 78 ? -8.448 -10.845 3.622 1.00 94.50 78 LEU A N 1
ATOM 583 C CA . LEU A 1 78 ? -8.919 -12.114 4.166 1.00 94.50 78 LEU A CA 1
ATOM 584 C C . LEU A 1 78 ? -8.820 -12.185 5.694 1.00 94.50 78 LEU A C 1
ATOM 586 O O . LEU A 1 78 ? -9.586 -12.940 6.291 1.00 94.50 78 LEU A O 1
ATOM 590 N N . VAL A 1 79 ? -7.984 -11.362 6.342 1.00 90.25 79 VAL A N 1
ATOM 591 C CA . VAL A 1 79 ? -7.862 -11.316 7.814 1.00 90.25 79 VAL A CA 1
ATOM 592 C C . VAL A 1 79 ? -9.205 -11.031 8.490 1.00 90.25 79 VAL A C 1
ATOM 594 O O . VAL A 1 79 ? -9.483 -11.581 9.553 1.00 90.25 79 VAL A O 1
ATOM 597 N N . LYS A 1 80 ? -10.104 -10.271 7.844 1.00 86.88 80 LYS A N 1
ATOM 598 C CA . LYS A 1 80 ? -11.450 -10.005 8.382 1.00 86.88 80 LYS A CA 1
ATOM 599 C C . LYS A 1 80 ? -12.270 -11.274 8.654 1.00 86.88 80 LYS A C 1
ATOM 601 O O . LYS A 1 80 ? -13.189 -11.223 9.461 1.00 86.88 80 LYS A O 1
ATOM 606 N N . ARG A 1 81 ? -11.957 -12.398 7.988 1.00 86.38 81 ARG A N 1
ATOM 607 C CA . ARG A 1 81 ? -12.607 -13.704 8.213 1.00 86.38 81 ARG A CA 1
ATOM 608 C C . ARG A 1 81 ? -12.231 -14.326 9.560 1.00 86.38 81 ARG A C 1
ATOM 610 O O . ARG A 1 81 ? -12.960 -15.175 10.053 1.00 86.38 81 ARG A O 1
ATOM 617 N N . TYR A 1 82 ? -11.124 -13.889 10.151 1.00 86.56 82 TYR A N 1
ATOM 618 C CA . TYR A 1 82 ? -10.625 -14.329 11.452 1.00 86.56 82 TYR A CA 1
ATOM 619 C C . TYR A 1 82 ? -10.781 -13.218 12.499 1.00 86.56 82 TYR A C 1
ATOM 621 O O . TYR A 1 82 ? -9.948 -13.075 13.391 1.00 86.56 82 TYR A O 1
ATOM 629 N N . SER A 1 83 ? -11.833 -12.398 12.381 1.00 83.62 83 SER A N 1
ATOM 630 C CA . SER A 1 83 ? -12.051 -11.222 13.232 1.00 83.62 83 SER A CA 1
ATOM 631 C C . SER A 1 83 ? -12.111 -11.539 14.727 1.00 83.62 83 SER A C 1
ATOM 633 O O . SER A 1 83 ? -11.678 -10.738 15.552 1.00 83.62 83 SER A O 1
ATOM 635 N N . ASN A 1 84 ? -12.590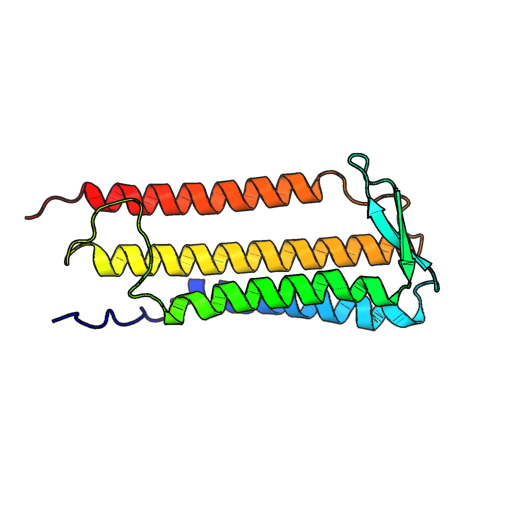 -12.733 15.069 1.00 80.75 84 ASN A N 1
ATOM 636 C CA . ASN A 1 84 ? -12.638 -13.267 16.427 1.00 80.75 84 ASN A CA 1
ATOM 637 C C . ASN A 1 84 ? -11.257 -13.586 17.031 1.00 80.75 84 ASN A C 1
ATOM 639 O O . ASN A 1 84 ? -11.163 -13.752 18.243 1.00 80.75 84 ASN A O 1
ATOM 643 N N . ARG A 1 85 ? -10.200 -13.663 16.213 1.00 84.75 85 ARG A N 1
ATOM 644 C CA . ARG A 1 85 ? -8.810 -13.927 16.626 1.00 84.75 85 ARG A CA 1
ATOM 645 C C . ARG A 1 85 ? -7.908 -12.699 16.488 1.00 84.75 85 ARG A C 1
ATOM 647 O O . ARG A 1 85 ? -6.688 -12.837 16.523 1.00 84.75 85 ARG A O 1
ATOM 654 N N . MET A 1 86 ? -8.479 -11.511 16.273 1.00 88.38 86 MET A N 1
ATOM 655 C CA . MET A 1 86 ? -7.679 -10.289 16.225 1.00 88.38 86 MET A CA 1
ATOM 656 C C . MET A 1 86 ? -7.078 -9.980 17.594 1.00 88.38 86 MET A C 1
ATOM 658 O O . MET A 1 86 ? -7.746 -10.091 18.621 1.00 88.38 86 MET A O 1
ATOM 662 N N . ASN A 1 87 ? -5.819 -9.555 17.571 1.00 90.62 87 ASN A N 1
ATOM 663 C CA . ASN A 1 87 ? -5.110 -9.070 18.743 1.00 90.62 87 ASN A CA 1
ATOM 664 C C . ASN A 1 87 ? -5.322 -7.560 18.875 1.00 90.62 87 ASN A C 1
ATOM 666 O O . ASN A 1 87 ? -5.283 -6.839 17.877 1.00 90.62 87 ASN A O 1
ATOM 670 N N . TYR A 1 88 ? -5.496 -7.094 20.109 1.00 94.19 88 TYR A N 1
ATOM 671 C CA . TYR A 1 88 ? -5.719 -5.686 20.432 1.00 94.19 88 TYR A CA 1
ATOM 672 C C . TYR A 1 88 ? -4.682 -5.213 21.459 1.00 94.19 88 TYR A C 1
ATOM 674 O O . TYR A 1 88 ? -4.236 -6.017 22.278 1.00 94.19 88 TYR A O 1
ATOM 682 N N . PRO A 1 89 ? -4.296 -3.922 21.453 1.00 94.56 89 PRO A N 1
ATOM 683 C CA . PRO A 1 89 ? -3.317 -3.379 22.401 1.00 94.56 89 PRO A CA 1
ATOM 684 C C . PRO A 1 89 ? -3.863 -3.204 23.827 1.00 94.56 89 PRO A C 1
ATOM 686 O O . PRO A 1 89 ? -3.140 -2.742 24.704 1.00 94.56 89 PRO A O 1
ATOM 689 N N . VAL A 1 90 ? -5.139 -3.526 24.049 1.00 95.88 90 VAL A N 1
ATOM 690 C CA . VAL A 1 90 ? -5.851 -3.376 25.321 1.00 95.88 90 VAL A CA 1
ATOM 691 C C . VAL A 1 90 ? -6.742 -4.595 25.577 1.00 95.88 90 VAL A C 1
ATOM 693 O O . VAL A 1 90 ? -7.129 -5.269 24.615 1.00 95.88 90 VAL A O 1
ATOM 696 N N . PRO A 1 91 ? -7.100 -4.885 26.842 1.00 93.88 91 PRO A N 1
ATOM 697 C CA . PRO A 1 91 ? -8.070 -5.927 27.161 1.00 93.88 91 PRO A CA 1
ATOM 698 C C . PRO A 1 91 ? -9.416 -5.693 26.463 1.00 93.88 91 PRO A C 1
ATOM 700 O O . PRO A 1 91 ? -9.920 -4.569 26.397 1.00 93.88 91 PRO A O 1
ATOM 703 N N . VAL A 1 92 ? -10.008 -6.773 25.954 1.00 92.56 92 VAL A N 1
ATOM 704 C CA . VAL A 1 92 ? -11.306 -6.732 25.272 1.00 92.56 92 VAL A CA 1
ATOM 705 C C . VAL A 1 92 ? -12.424 -6.935 26.292 1.00 92.56 92 VAL A C 1
ATOM 707 O O . VAL A 1 92 ? -12.491 -7.988 26.925 1.00 92.56 92 VAL A O 1
ATOM 710 N N . THR A 1 93 ? -13.326 -5.963 26.396 1.00 91.62 93 THR A N 1
ATOM 711 C CA . THR A 1 93 ? -14.563 -6.014 27.191 1.00 91.62 93 THR A CA 1
ATOM 712 C C . THR A 1 93 ? -15.776 -6.021 26.264 1.00 91.62 93 THR A C 1
ATOM 714 O O . THR A 1 93 ? -15.657 -5.755 25.067 1.00 91.62 93 THR A O 1
ATOM 717 N N . ASP A 1 94 ? -16.968 -6.322 26.778 1.00 88.88 94 ASP A N 1
ATOM 718 C CA . ASP A 1 94 ? -18.182 -6.285 25.952 1.00 88.88 94 ASP A CA 1
ATOM 719 C C . ASP A 1 94 ? -18.517 -4.866 25.461 1.00 88.88 94 ASP A C 1
ATOM 721 O O . ASP A 1 94 ? -19.009 -4.718 24.340 1.00 88.88 94 ASP A O 1
ATOM 725 N N . ALA A 1 95 ? -18.163 -3.835 26.236 1.00 89.31 95 ALA A N 1
ATOM 726 C CA . ALA A 1 95 ? -18.357 -2.433 25.874 1.00 89.31 95 ALA A CA 1
ATOM 727 C C . ALA A 1 95 ? -17.447 -1.980 24.715 1.00 89.31 95 ALA A C 1
ATOM 729 O O . ALA A 1 95 ? -17.911 -1.316 23.789 1.00 89.31 95 ALA A O 1
ATOM 730 N N . ASN A 1 96 ? -16.164 -2.372 24.706 1.00 92.75 96 ASN A N 1
ATOM 731 C CA . ASN A 1 96 ? -15.200 -1.868 23.715 1.00 92.75 96 ASN A CA 1
ATOM 732 C C . ASN A 1 96 ? -15.031 -2.756 22.467 1.00 92.75 96 ASN A C 1
ATOM 734 O O . ASN A 1 96 ? -14.522 -2.303 21.436 1.00 92.75 96 ASN A O 1
ATOM 738 N N . ARG A 1 97 ? -15.481 -4.016 22.519 1.00 90.50 97 ARG A N 1
ATOM 739 C CA . ARG A 1 97 ? -15.275 -5.037 21.477 1.00 90.50 97 ARG A CA 1
ATOM 740 C C . ARG A 1 97 ? -15.689 -4.584 20.077 1.00 90.50 97 ARG A C 1
ATOM 742 O O . ARG A 1 97 ? -14.955 -4.815 19.114 1.00 90.50 97 ARG A O 1
ATOM 749 N N . ALA A 1 98 ? -16.849 -3.941 19.951 1.00 91.06 98 ALA A N 1
ATOM 750 C CA . ALA A 1 98 ? -17.352 -3.467 18.662 1.00 91.06 98 ALA A CA 1
ATOM 751 C C . ALA A 1 98 ? -16.475 -2.341 18.085 1.00 91.06 98 ALA A C 1
ATOM 753 O O . ALA A 1 98 ? -16.153 -2.345 16.891 1.00 91.06 98 ALA A O 1
ATOM 754 N N . THR A 1 99 ? -16.042 -1.405 18.932 1.00 93.25 99 THR A N 1
ATOM 755 C CA . THR A 1 99 ? -15.183 -0.285 18.533 1.00 93.25 99 THR A CA 1
ATOM 756 C C . THR A 1 99 ? -13.787 -0.761 18.148 1.00 93.25 99 THR A C 1
ATOM 758 O O . THR A 1 99 ? -13.287 -0.382 17.087 1.00 93.25 99 THR A O 1
ATOM 761 N N . LEU A 1 100 ? -13.188 -1.656 18.937 1.00 94.69 100 LEU A N 1
ATOM 762 C CA . LEU A 1 100 ? -11.885 -2.257 18.648 1.00 94.69 100 LEU A CA 1
ATOM 763 C C . LEU A 1 100 ? -11.873 -2.980 17.294 1.00 94.69 100 LEU A C 1
ATOM 765 O O . LEU A 1 100 ? -10.968 -2.767 16.477 1.00 94.69 100 LEU A O 1
ATOM 769 N N . LEU A 1 101 ? -12.915 -3.768 17.009 1.00 93.69 101 LEU A N 1
ATOM 770 C CA . LEU A 1 101 ? -13.069 -4.443 15.722 1.00 93.69 101 LEU A CA 1
ATOM 771 C C . LEU A 1 101 ? -13.194 -3.439 14.566 1.00 93.69 101 LEU A C 1
ATOM 773 O O . LEU A 1 101 ? -12.536 -3.584 13.532 1.00 93.69 101 LEU A O 1
ATOM 777 N N . LYS A 1 102 ? -14.018 -2.398 14.731 1.00 94.19 102 LYS A N 1
ATOM 778 C CA . LYS A 1 102 ? -14.211 -1.350 13.719 1.00 94.19 102 LYS A CA 1
ATOM 779 C C . LYS A 1 102 ? -12.905 -0.614 13.407 1.00 94.19 102 LYS A C 1
ATOM 781 O O . LYS A 1 102 ? -12.582 -0.442 12.229 1.00 94.19 102 LYS A O 1
ATOM 786 N N . LEU A 1 103 ? -12.157 -0.207 14.434 1.00 95.94 103 LEU A N 1
ATOM 787 C CA . LEU A 1 103 ? -10.862 0.466 14.293 1.00 95.94 103 LEU A CA 1
ATOM 788 C C . LEU A 1 103 ? -9.845 -0.434 13.587 1.00 95.94 103 LEU A C 1
ATOM 790 O O . LEU A 1 103 ? -9.211 0.002 12.629 1.00 95.94 103 LEU A O 1
ATOM 794 N N . SER A 1 104 ? -9.760 -1.705 13.983 1.00 95.69 104 SER A N 1
ATOM 795 C CA . SER A 1 104 ? -8.831 -2.672 13.387 1.00 95.69 104 SER A CA 1
ATOM 796 C C . SER A 1 104 ? -9.120 -2.920 11.908 1.00 95.69 104 SER A C 1
ATOM 798 O O . SER A 1 104 ? -8.220 -2.846 11.071 1.00 95.69 104 SER A O 1
ATOM 800 N N . LEU A 1 105 ? -10.388 -3.139 11.545 1.00 95.50 105 LEU A N 1
ATOM 801 C CA . LEU A 1 105 ? -10.776 -3.326 10.146 1.00 95.50 105 LEU A CA 1
ATOM 802 C C . LEU A 1 105 ? -10.517 -2.073 9.305 1.00 95.50 105 LEU A C 1
ATOM 804 O O . LEU A 1 105 ? -10.118 -2.182 8.146 1.00 95.50 105 LEU A O 1
ATOM 808 N N . ARG A 1 106 ? -10.718 -0.877 9.869 1.00 96.62 106 ARG A N 1
ATOM 809 C CA . ARG A 1 106 ? -10.436 0.376 9.163 1.00 96.62 106 ARG A CA 1
ATOM 810 C C . ARG A 1 106 ? -8.936 0.620 8.993 1.00 96.62 106 ARG A C 1
ATOM 812 O O . ARG A 1 106 ? -8.521 1.036 7.913 1.00 96.62 106 ARG A O 1
ATOM 819 N N . MET A 1 107 ? -8.125 0.291 9.997 1.00 97.50 107 MET A N 1
ATOM 820 C CA . MET A 1 107 ? -6.666 0.283 9.883 1.00 97.50 107 MET A CA 1
ATOM 821 C C . MET A 1 107 ? -6.216 -0.632 8.736 1.00 97.50 107 MET A C 1
ATOM 823 O O . MET A 1 107 ? -5.452 -0.207 7.874 1.00 97.50 107 MET A O 1
ATOM 827 N N . MET A 1 108 ? -6.756 -1.853 8.654 1.00 96.94 108 MET A N 1
ATOM 828 C CA . MET A 1 108 ? -6.451 -2.798 7.570 1.00 96.94 108 MET A CA 1
ATOM 829 C C . MET A 1 108 ? -6.820 -2.259 6.178 1.00 96.94 108 MET A C 1
ATOM 831 O O . MET A 1 108 ? -6.083 -2.499 5.221 1.00 96.94 108 MET A O 1
ATOM 835 N N . ARG A 1 109 ? -7.924 -1.507 6.041 1.00 97.62 109 ARG A N 1
ATOM 836 C CA . ARG A 1 109 ? -8.286 -0.835 4.773 1.00 97.62 109 ARG A CA 1
ATOM 837 C C . ARG A 1 109 ? -7.253 0.207 4.368 1.00 97.62 109 ARG A C 1
ATOM 839 O O . ARG A 1 109 ? -6.826 0.214 3.218 1.00 97.62 109 ARG A O 1
ATOM 846 N N . TRP A 1 110 ? -6.810 1.038 5.309 1.00 98.31 110 TRP A N 1
ATOM 847 C CA . TRP A 1 110 ? -5.764 2.026 5.050 1.00 98.31 110 TRP A CA 1
ATOM 848 C C . TRP A 1 110 ? -4.432 1.386 4.666 1.00 98.31 110 TRP A C 1
ATOM 850 O O . TRP A 1 110 ? -3.826 1.798 3.680 1.00 98.31 110 TRP A O 1
ATOM 860 N N . ILE A 1 111 ? -4.008 0.340 5.382 1.00 98.44 111 ILE A N 1
ATOM 861 C CA . ILE A 1 111 ? -2.790 -0.411 5.046 1.00 98.44 111 ILE A CA 1
ATOM 862 C C . ILE A 1 111 ? -2.887 -0.960 3.615 1.00 98.44 111 ILE A C 1
ATOM 864 O O . ILE A 1 111 ? -1.952 -0.813 2.833 1.00 98.44 111 ILE A O 1
ATOM 868 N N . ARG A 1 112 ? -4.037 -1.530 3.232 1.00 98.00 112 ARG A N 1
ATOM 869 C CA . ARG A 1 112 ? -4.280 -2.015 1.863 1.00 98.00 112 ARG A CA 1
ATOM 870 C C . ARG A 1 112 ? -4.182 -0.909 0.813 1.00 98.00 112 ARG A C 1
ATOM 872 O O . ARG A 1 112 ? -3.563 -1.132 -0.222 1.00 98.00 112 ARG A O 1
ATOM 879 N N . VAL A 1 113 ? -4.745 0.272 1.072 1.00 98.56 113 VAL A N 1
ATOM 880 C CA . VAL A 1 113 ? -4.616 1.439 0.180 1.00 98.56 113 VAL A CA 1
ATOM 881 C C . VAL A 1 113 ? -3.152 1.851 0.020 1.00 98.56 113 VAL A C 1
ATOM 883 O O . VAL A 1 113 ? -2.683 1.984 -1.107 1.00 98.56 113 VAL A O 1
ATOM 886 N N . ILE A 1 114 ? -2.414 1.998 1.124 1.00 98.56 114 ILE A N 1
ATOM 887 C CA . ILE A 1 114 ? -0.998 2.399 1.107 1.00 98.56 114 ILE A CA 1
ATOM 888 C C . ILE A 1 114 ? -0.154 1.394 0.314 1.00 98.56 114 ILE A C 1
ATOM 890 O O . ILE A 1 114 ? 0.655 1.792 -0.520 1.00 98.56 114 ILE A O 1
ATOM 894 N N . ILE A 1 115 ? -0.383 0.095 0.520 1.00 97.94 115 ILE A N 1
ATOM 895 C CA . ILE A 1 115 ? 0.288 -0.979 -0.223 1.00 97.94 115 ILE A CA 1
ATOM 896 C C . ILE A 1 115 ? -0.033 -0.898 -1.718 1.00 97.94 115 ILE A C 1
ATOM 898 O O . ILE A 1 115 ? 0.879 -0.956 -2.539 1.00 97.94 115 ILE A O 1
ATOM 902 N N . ALA A 1 116 ? -1.306 -0.730 -2.087 1.00 98.44 116 ALA A N 1
ATOM 903 C CA . ALA A 1 116 ? -1.708 -0.629 -3.487 1.00 98.44 116 ALA A CA 1
ATOM 904 C C . ALA A 1 116 ? -1.059 0.580 -4.184 1.00 98.44 116 ALA A C 1
ATOM 906 O O . ALA A 1 116 ? -0.553 0.447 -5.300 1.00 98.44 116 ALA A O 1
ATOM 907 N N . ILE A 1 117 ? 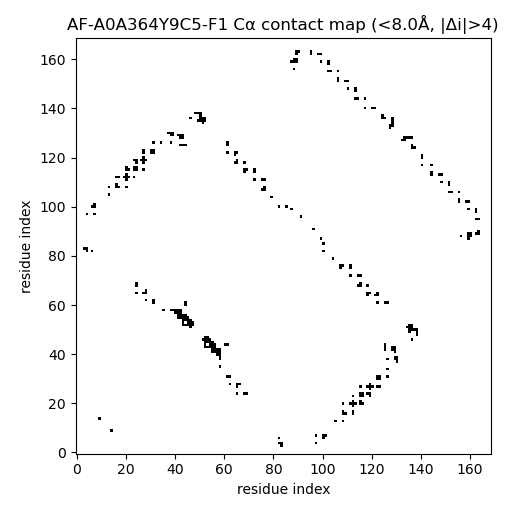-1.014 1.739 -3.518 1.00 98.56 117 ILE A N 1
ATOM 908 C CA . ILE A 1 117 ? -0.333 2.940 -4.022 1.00 98.56 117 ILE A CA 1
ATOM 909 C C . ILE A 1 117 ? 1.163 2.673 -4.189 1.00 98.56 117 ILE A C 1
ATOM 911 O O . ILE A 1 117 ? 1.701 2.921 -5.265 1.00 98.56 117 ILE A O 1
ATOM 915 N N . PHE A 1 118 ? 1.823 2.127 -3.165 1.00 97.81 118 PHE A N 1
ATOM 916 C CA . PHE A 1 118 ? 3.254 1.836 -3.204 1.00 97.81 118 PHE A CA 1
ATOM 917 C C . PHE A 1 118 ? 3.623 0.927 -4.377 1.00 97.81 118 PHE A C 1
ATOM 919 O O . PHE A 1 118 ? 4.492 1.282 -5.168 1.00 97.81 118 PHE A O 1
ATOM 926 N N . PHE A 1 119 ? 2.926 -0.200 -4.548 1.00 97.06 119 PHE A N 1
ATOM 927 C CA . PHE A 1 119 ? 3.189 -1.106 -5.667 1.00 97.06 119 PHE A CA 1
ATOM 928 C C . PHE A 1 119 ? 2.872 -0.473 -7.025 1.00 97.06 119 PHE A C 1
ATOM 930 O O . PHE A 1 119 ? 3.592 -0.721 -7.988 1.00 97.06 119 PHE A O 1
ATOM 937 N N . THR A 1 120 ? 1.853 0.386 -7.114 1.00 98.12 120 THR A N 1
ATOM 938 C CA . THR A 1 120 ? 1.571 1.139 -8.348 1.00 98.12 120 THR A CA 1
ATOM 939 C C . THR A 1 120 ? 2.723 2.072 -8.705 1.00 98.12 120 THR A C 1
ATOM 941 O O . THR A 1 120 ? 3.210 2.036 -9.831 1.00 98.12 120 THR A O 1
ATOM 944 N N . LEU A 1 121 ? 3.188 2.880 -7.749 1.00 97.06 121 LEU A N 1
ATOM 945 C CA . LEU A 1 121 ? 4.285 3.827 -7.959 1.00 97.06 121 LEU A CA 1
ATOM 946 C C . LEU A 1 121 ? 5.610 3.113 -8.239 1.00 97.06 121 LEU A C 1
ATOM 948 O O . LEU A 1 121 ? 6.367 3.546 -9.105 1.00 97.06 121 LEU A O 1
ATOM 952 N N . LEU A 1 122 ? 5.856 1.984 -7.573 1.00 94.88 122 LEU A N 1
ATOM 953 C CA . LEU A 1 122 ? 7.018 1.140 -7.827 1.00 94.88 122 LEU A CA 1
ATOM 954 C C . LEU A 1 122 ? 7.027 0.635 -9.274 1.00 94.88 122 LEU A C 1
ATOM 956 O O . LEU A 1 122 ? 8.035 0.753 -9.965 1.00 94.88 122 LEU A O 1
ATOM 960 N N . VAL A 1 123 ? 5.891 0.133 -9.763 1.00 95.69 123 VAL A N 1
ATOM 961 C CA . VAL A 1 123 ? 5.763 -0.343 -11.145 1.00 95.69 123 VAL A CA 1
ATOM 962 C C . VAL A 1 123 ? 5.888 0.798 -12.152 1.00 95.69 123 VAL A C 1
ATOM 964 O O . VAL A 1 123 ? 6.567 0.637 -13.164 1.00 95.69 123 VAL A O 1
ATOM 967 N N . VAL A 1 124 ? 5.293 1.962 -11.877 1.00 96.50 124 VAL A N 1
ATOM 968 C CA . VAL A 1 124 ? 5.468 3.164 -12.711 1.00 96.50 124 VAL A CA 1
ATOM 969 C C . VAL A 1 124 ? 6.945 3.533 -12.820 1.00 96.50 124 VAL A C 1
ATOM 971 O O . VAL A 1 124 ? 7.420 3.765 -13.929 1.00 96.50 124 VAL A O 1
ATOM 974 N N . SER A 1 125 ? 7.675 3.532 -11.703 1.00 94.31 125 SER A N 1
ATOM 975 C CA . SER A 1 125 ? 9.115 3.800 -11.671 1.00 94.31 125 SER A CA 1
ATOM 976 C C . SER A 1 125 ? 9.896 2.798 -12.531 1.00 94.31 125 SER A C 1
ATOM 978 O O . SER A 1 125 ? 10.631 3.195 -13.433 1.00 94.31 125 SER A O 1
ATOM 980 N N . MET A 1 126 ? 9.658 1.492 -12.350 1.00 93.56 126 MET A N 1
ATOM 981 C CA . MET A 1 126 ? 10.302 0.440 -13.152 1.00 93.56 126 MET A CA 1
ATOM 982 C C . MET A 1 126 ? 10.030 0.600 -14.653 1.00 93.56 126 MET A C 1
ATOM 984 O O . MET A 1 126 ? 10.941 0.452 -15.466 1.00 93.56 126 MET A O 1
ATOM 988 N N . VAL A 1 127 ? 8.787 0.913 -15.030 1.00 96.25 127 VAL A N 1
ATOM 989 C CA . VAL A 1 127 ? 8.402 1.121 -16.431 1.00 96.25 127 VAL A CA 1
ATOM 990 C C . VAL A 1 127 ? 9.064 2.372 -17.002 1.00 96.25 127 VAL A C 1
ATOM 992 O O . VAL A 1 127 ? 9.598 2.313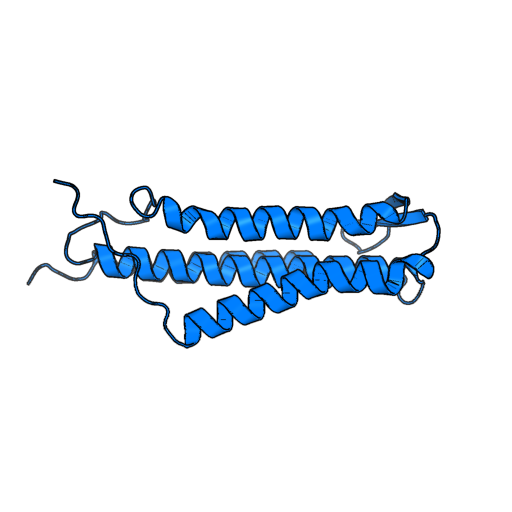 -18.105 1.00 96.25 127 VAL A O 1
ATOM 995 N N . ARG A 1 128 ? 9.061 3.496 -16.278 1.00 96.56 128 ARG A N 1
ATOM 996 C CA . ARG A 1 128 ? 9.650 4.750 -16.765 1.00 96.56 128 ARG A CA 1
ATOM 997 C C . ARG A 1 128 ? 11.162 4.649 -16.930 1.00 96.56 128 ARG A C 1
ATOM 999 O O . ARG A 1 128 ? 11.664 5.046 -17.978 1.00 96.56 128 ARG A O 1
ATOM 1006 N N . VAL A 1 129 ? 11.861 4.043 -15.969 1.00 94.94 129 VAL A N 1
ATOM 1007 C CA . VAL A 1 129 ? 13.305 3.797 -16.091 1.00 94.94 129 VAL A CA 1
ATOM 1008 C C . VAL A 1 129 ? 13.583 2.786 -17.207 1.00 94.94 129 VAL A C 1
ATOM 1010 O O . VAL A 1 129 ? 14.461 3.001 -18.037 1.00 94.94 129 VAL A O 1
ATOM 1013 N N . GLY A 1 130 ? 12.797 1.708 -17.299 1.00 94.81 130 GLY A N 1
ATOM 1014 C CA . GLY A 1 130 ? 12.935 0.707 -18.360 1.00 94.81 130 GLY A CA 1
ATOM 1015 C C . GLY A 1 130 ? 12.708 1.259 -19.772 1.00 94.81 130 GLY A C 1
ATOM 1016 O O . GLY A 1 130 ? 13.327 0.779 -20.717 1.00 94.81 130 GLY A O 1
ATOM 1017 N N . LEU A 1 131 ? 11.854 2.274 -19.928 1.00 96.50 131 LEU A N 1
ATOM 1018 C CA . LEU A 1 131 ? 11.631 2.987 -21.193 1.00 96.50 131 LEU A CA 1
ATOM 1019 C C . LEU A 1 131 ? 12.637 4.124 -21.438 1.00 96.50 131 LEU A C 1
ATOM 1021 O O . LEU A 1 131 ? 12.577 4.760 -22.489 1.00 96.50 131 LEU A O 1
ATOM 1025 N N . GLY A 1 132 ? 13.542 4.390 -20.493 1.00 95.00 132 GLY A N 1
ATOM 1026 C CA . GLY A 1 132 ? 14.525 5.469 -20.581 1.00 95.00 132 GLY A CA 1
ATOM 1027 C C . GLY A 1 132 ? 13.945 6.872 -20.385 1.00 95.00 132 GLY A C 1
ATOM 1028 O O . GLY A 1 132 ? 14.586 7.844 -20.772 1.00 95.00 132 GLY A O 1
ATOM 1029 N N . TYR A 1 133 ? 12.742 7.002 -19.813 1.00 96.00 133 TYR A N 1
ATOM 1030 C CA . TYR A 1 133 ? 12.171 8.311 -19.471 1.00 96.00 133 TYR A CA 1
ATOM 1031 C C . TYR A 1 133 ? 12.827 8.932 -18.241 1.00 96.00 133 TYR A C 1
ATOM 1033 O O . TYR A 1 133 ? 12.925 10.152 -18.164 1.00 96.00 133 TYR A O 1
ATOM 1041 N N . ASP A 1 134 ? 13.276 8.094 -17.307 1.00 94.00 134 ASP A N 1
ATOM 1042 C CA . ASP A 1 134 ? 14.019 8.513 -16.125 1.00 94.00 134 ASP A CA 1
ATOM 1043 C C . ASP A 1 134 ? 15.308 7.690 -16.021 1.00 94.00 134 ASP A C 1
ATOM 1045 O O . ASP A 1 134 ? 15.329 6.505 -16.350 1.00 94.00 134 ASP A O 1
ATOM 1049 N N . GLU A 1 135 ? 16.379 8.293 -15.513 1.00 90.12 135 GLU A N 1
ATOM 1050 C CA . GLU A 1 135 ? 17.632 7.572 -15.247 1.00 90.12 135 GLU A CA 1
ATOM 1051 C C . GLU A 1 135 ? 17.599 6.804 -13.916 1.00 90.12 135 GLU A C 1
ATOM 1053 O O . GLU A 1 135 ? 18.375 5.870 -13.706 1.00 90.12 135 GLU A O 1
ATOM 1058 N N . ARG A 1 136 ? 16.728 7.221 -12.987 1.00 90.56 136 ARG A N 1
ATOM 1059 C CA . ARG A 1 136 ? 16.697 6.756 -11.595 1.00 90.56 136 ARG A CA 1
ATOM 1060 C C . ARG A 1 136 ? 15.273 6.603 -11.084 1.00 90.56 136 ARG A C 1
ATOM 1062 O O . ARG A 1 136 ? 14.372 7.327 -11.502 1.00 90.56 136 ARG A O 1
ATOM 1069 N N . ALA A 1 137 ? 15.099 5.686 -10.140 1.00 90.38 137 ALA A N 1
ATOM 1070 C CA . ALA A 1 137 ? 13.885 5.586 -9.346 1.00 90.38 137 ALA A CA 1
ATOM 1071 C C . ALA A 1 137 ? 13.809 6.711 -8.299 1.00 90.38 137 ALA A C 1
ATOM 1073 O O . ALA A 1 137 ? 14.829 7.260 -7.880 1.00 90.38 137 ALA A O 1
ATOM 1074 N N . ASP A 1 138 ? 12.598 7.011 -7.825 1.00 89.38 138 ASP A N 1
ATOM 1075 C CA . ASP A 1 138 ? 12.400 7.912 -6.688 1.00 89.38 138 ASP A CA 1
ATOM 1076 C C . ASP A 1 138 ? 12.986 7.302 -5.402 1.00 89.38 138 ASP A C 1
ATOM 1078 O O . ASP A 1 138 ? 12.457 6.332 -4.849 1.00 89.38 138 ASP A O 1
ATOM 1082 N N . MET A 1 139 ? 14.075 7.900 -4.915 1.00 86.31 139 MET A N 1
ATOM 1083 C CA . MET A 1 139 ? 14.785 7.475 -3.706 1.00 86.31 139 MET A CA 1
ATOM 1084 C C . MET A 1 139 ? 13.942 7.593 -2.427 1.00 86.31 139 MET A C 1
ATOM 1086 O O . MET A 1 139 ? 14.181 6.871 -1.458 1.00 86.31 139 MET A O 1
ATOM 1090 N N . PHE A 1 140 ? 12.946 8.482 -2.403 1.00 90.19 140 PHE A N 1
ATOM 1091 C CA . PHE A 1 140 ? 12.130 8.733 -1.217 1.00 90.19 140 PHE A CA 1
ATOM 1092 C C . PHE A 1 140 ? 10.854 7.892 -1.179 1.00 90.19 140 PHE A C 1
ATOM 1094 O O . PHE A 1 140 ? 10.216 7.825 -0.127 1.00 90.19 140 PHE A O 1
ATOM 1101 N N . LEU A 1 141 ? 10.510 7.181 -2.261 1.00 91.94 141 LEU A N 1
ATOM 1102 C CA . LEU A 1 141 ? 9.300 6.355 -2.340 1.00 91.94 141 LEU A CA 1
ATOM 1103 C C . LEU A 1 141 ? 9.193 5.365 -1.169 1.00 91.94 141 LEU A C 1
ATOM 1105 O O . LEU A 1 141 ? 8.144 5.264 -0.531 1.00 91.94 141 LEU A O 1
ATOM 1109 N N . MET A 1 142 ? 10.287 4.661 -0.854 1.00 90.62 142 MET A N 1
ATOM 1110 C CA . MET A 1 142 ? 10.327 3.724 0.275 1.00 90.62 142 MET A CA 1
ATOM 1111 C C . MET A 1 142 ? 10.138 4.444 1.616 1.00 90.62 142 MET A C 1
ATOM 1113 O O . MET A 1 142 ? 9.410 3.963 2.481 1.00 90.62 142 MET A O 1
ATOM 1117 N N . ILE A 1 143 ? 10.755 5.614 1.790 1.00 93.88 143 ILE A N 1
ATOM 1118 C CA . ILE A 1 143 ? 10.659 6.391 3.031 1.00 93.88 143 ILE A CA 1
ATOM 1119 C C . ILE A 1 143 ? 9.221 6.869 3.241 1.00 93.88 143 ILE A C 1
ATOM 1121 O O . ILE A 1 143 ? 8.662 6.661 4.316 1.00 93.88 143 ILE A O 1
ATOM 1125 N N . TYR A 1 144 ? 8.585 7.438 2.215 1.00 96.12 144 TYR A N 1
ATOM 1126 C CA . TYR A 1 144 ? 7.190 7.870 2.293 1.00 96.12 144 TYR A CA 1
ATOM 1127 C C . TYR A 1 144 ? 6.241 6.705 2.569 1.00 96.12 144 TYR A C 1
ATOM 1129 O O . TYR A 1 144 ? 5.334 6.839 3.389 1.00 96.12 144 TYR A O 1
ATOM 1137 N N . PHE A 1 145 ? 6.475 5.549 1.945 1.00 96.31 145 PHE A N 1
ATOM 1138 C CA . PHE A 1 145 ? 5.709 4.334 2.210 1.00 96.31 145 PHE A CA 1
ATOM 1139 C C . PHE A 1 145 ? 5.812 3.892 3.676 1.00 96.31 145 PHE A C 1
ATOM 1141 O O . PHE A 1 145 ? 4.787 3.665 4.323 1.00 96.31 145 PHE A O 1
ATOM 1148 N N . LEU A 1 146 ? 7.028 3.820 4.223 1.00 97.06 146 LEU A N 1
ATOM 1149 C CA . LEU A 1 146 ? 7.250 3.424 5.614 1.00 97.06 146 LEU A CA 1
ATOM 1150 C C . LEU A 1 146 ? 6.660 4.439 6.598 1.00 97.06 146 LEU A C 1
ATOM 1152 O O . LEU A 1 146 ? 5.989 4.041 7.549 1.00 97.06 146 LEU A O 1
ATOM 1156 N N . LEU A 1 147 ? 6.841 5.740 6.352 1.00 98.31 147 LEU A N 1
ATOM 1157 C CA . LEU A 1 147 ? 6.246 6.794 7.176 1.00 98.31 147 LEU A CA 1
ATOM 1158 C C . LEU A 1 147 ? 4.715 6.735 7.147 1.0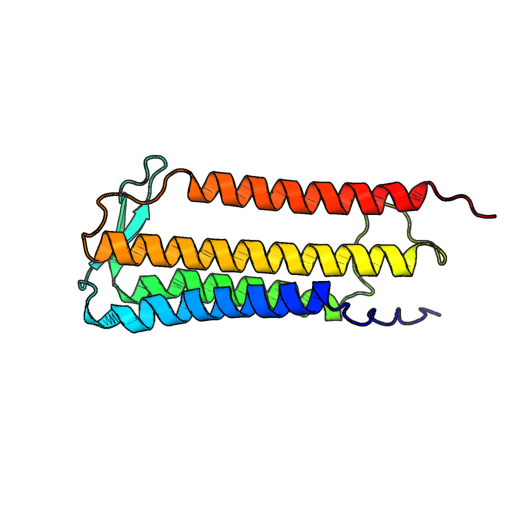0 98.31 147 LEU A C 1
ATOM 1160 O O . LEU A 1 147 ? 4.090 6.841 8.199 1.00 98.31 147 LEU A O 1
ATOM 1164 N N . ALA A 1 148 ? 4.105 6.506 5.981 1.00 98.50 148 ALA A N 1
ATOM 1165 C CA . ALA A 1 148 ? 2.657 6.359 5.859 1.00 98.50 148 ALA A CA 1
ATOM 1166 C C . ALA A 1 148 ? 2.137 5.132 6.625 1.00 98.50 148 ALA A C 1
ATOM 1168 O O . ALA A 1 148 ? 1.133 5.231 7.336 1.00 98.50 148 ALA A O 1
ATOM 1169 N N . LEU A 1 149 ? 2.828 3.989 6.533 1.00 98.31 149 LEU A N 1
ATOM 1170 C CA . LEU A 1 149 ? 2.480 2.790 7.299 1.00 98.31 149 LEU A CA 1
ATOM 1171 C C . LEU A 1 149 ? 2.593 3.026 8.805 1.00 98.31 149 LEU A C 1
ATOM 1173 O O . LEU A 1 149 ? 1.649 2.729 9.538 1.00 98.31 149 LEU A O 1
ATOM 1177 N N . ILE A 1 150 ? 3.716 3.586 9.264 1.00 98.62 150 ILE A N 1
ATOM 1178 C CA . ILE A 1 150 ? 3.941 3.886 10.682 1.00 98.62 150 ILE A CA 1
ATOM 1179 C C . ILE A 1 150 ? 2.881 4.864 11.181 1.00 98.62 150 ILE A C 1
ATOM 1181 O O . ILE A 1 150 ? 2.304 4.629 12.241 1.00 98.62 150 ILE A O 1
ATOM 1185 N N . ALA A 1 151 ? 2.576 5.918 10.423 1.00 98.62 151 ALA A N 1
ATOM 1186 C CA . ALA A 1 151 ? 1.577 6.911 10.796 1.00 98.62 151 ALA A CA 1
ATOM 1187 C C . ALA A 1 151 ? 0.184 6.287 10.952 1.00 98.62 151 ALA A C 1
ATOM 1189 O O . ALA A 1 151 ? -0.460 6.483 11.982 1.00 98.62 151 ALA A O 1
ATOM 1190 N N . VAL A 1 152 ? -0.266 5.489 9.976 1.00 98.50 152 VAL A N 1
ATOM 1191 C CA . VAL A 1 152 ? -1.574 4.816 10.038 1.00 98.50 152 VAL A CA 1
ATOM 1192 C C . VAL A 1 152 ? -1.638 3.835 11.201 1.00 98.50 152 VAL A C 1
ATOM 1194 O O . VAL A 1 152 ? -2.598 3.874 11.971 1.00 98.50 152 VAL A O 1
ATOM 1197 N N . VAL A 1 153 ? -0.633 2.971 11.357 1.00 98.06 153 VAL A N 1
ATOM 1198 C CA . VAL A 1 153 ? -0.616 1.988 12.447 1.00 98.06 153 VAL A CA 1
ATOM 1199 C C . VAL A 1 153 ? -0.602 2.700 13.796 1.00 98.06 153 VAL A C 1
ATOM 1201 O O . VAL A 1 153 ? -1.447 2.413 14.638 1.00 98.06 153 VAL A O 1
ATOM 1204 N N . SER A 1 154 ? 0.283 3.679 13.985 1.00 98.19 154 SER A N 1
ATOM 1205 C CA . SER A 1 154 ? 0.392 4.436 15.238 1.00 98.19 154 SER A CA 1
ATOM 1206 C C . SER A 1 154 ? -0.908 5.158 15.578 1.00 98.19 154 SER A C 1
ATOM 1208 O O . SER A 1 154 ? -1.364 5.095 16.718 1.00 98.19 154 SER A O 1
ATOM 1210 N N . TYR A 1 155 ? -1.550 5.784 14.588 1.00 98.50 155 TYR A N 1
ATOM 1211 C CA . TYR A 1 155 ? -2.828 6.464 14.771 1.00 98.50 155 TYR A CA 1
ATOM 1212 C C . TYR A 1 155 ? -3.924 5.506 15.255 1.00 98.50 155 TYR A C 1
ATOM 1214 O O . TYR A 1 155 ? -4.565 5.769 16.272 1.00 98.50 155 TYR A O 1
ATOM 1222 N N . TYR A 1 156 ? -4.134 4.372 14.578 1.00 97.88 156 TYR A N 1
ATOM 1223 C CA . TYR A 1 156 ? -5.183 3.427 14.980 1.00 97.88 156 TYR A CA 1
ATOM 1224 C C . TYR A 1 156 ? -4.847 2.686 16.277 1.00 97.88 156 TYR A C 1
ATOM 1226 O O . TYR A 1 156 ? -5.752 2.420 17.066 1.00 97.88 156 TYR A O 1
ATOM 1234 N N . MET A 1 157 ? -3.569 2.403 16.540 1.00 97.31 157 MET A N 1
ATOM 1235 C CA . MET A 1 157 ? -3.123 1.843 17.819 1.00 97.31 157 MET A CA 1
ATOM 1236 C C . MET A 1 157 ? -3.418 2.801 18.970 1.00 97.31 157 MET A C 1
ATOM 1238 O O . MET A 1 157 ? -3.991 2.381 19.972 1.00 97.31 157 MET A O 1
ATOM 1242 N N . TYR A 1 158 ? -3.122 4.091 18.802 1.00 97.56 158 TYR A N 1
ATOM 1243 C CA . TYR A 1 158 ? -3.474 5.117 19.780 1.00 97.56 158 TYR A CA 1
ATOM 1244 C C . TYR A 1 158 ? -4.988 5.163 20.036 1.00 97.56 158 TYR A C 1
ATOM 1246 O O . TYR A 1 158 ? -5.414 5.123 21.187 1.00 97.56 158 TYR A O 1
ATOM 1254 N N . GLN A 1 159 ? -5.811 5.154 18.981 1.00 97.19 159 GLN A N 1
ATOM 1255 C CA . GLN A 1 159 ? -7.275 5.138 19.118 1.00 97.19 159 GLN A CA 1
ATOM 1256 C C . GLN A 1 159 ? -7.783 3.893 19.862 1.00 97.19 159 GLN A C 1
ATOM 1258 O O . GLN A 1 159 ? -8.663 3.999 20.711 1.00 97.19 159 GLN A O 1
ATOM 1263 N N . MET A 1 160 ? -7.215 2.714 19.590 1.00 96.75 160 MET A N 1
ATOM 1264 C CA . MET A 1 160 ? -7.564 1.487 20.314 1.00 96.75 160 MET A CA 1
ATOM 1265 C C . MET A 1 160 ? -7.134 1.540 21.784 1.00 96.75 160 MET A C 1
ATOM 1267 O O . MET A 1 160 ? -7.874 1.074 22.643 1.00 96.75 160 MET A O 1
ATOM 1271 N N . ILE A 1 161 ? -5.982 2.142 22.097 1.00 96.56 161 ILE A N 1
ATOM 1272 C CA . ILE A 1 161 ? -5.511 2.308 23.481 1.00 96.56 161 ILE A CA 1
ATOM 1273 C C . ILE A 1 161 ? -6.465 3.184 24.301 1.00 96.56 161 ILE A C 1
ATOM 1275 O O . ILE A 1 161 ? -6.706 2.916 25.478 1.00 96.56 161 ILE A O 1
ATOM 1279 N N . GLN A 1 162 ? -7.064 4.200 23.681 1.00 95.00 162 GLN A N 1
ATOM 1280 C CA . GLN A 1 162 ? -8.027 5.073 24.353 1.00 95.00 162 GLN A CA 1
ATOM 1281 C C . GLN A 1 162 ? -9.313 4.336 24.771 1.00 95.00 162 GLN A C 1
ATOM 1283 O O . GLN A 1 162 ? -9.952 4.753 25.730 1.00 95.00 162 GLN A O 1
ATOM 1288 N N . GLN A 1 163 ? -9.633 3.194 24.151 1.00 93.12 163 GLN A N 1
ATOM 1289 C CA . GLN A 1 163 ? -10.779 2.345 24.513 1.00 93.12 163 GLN A CA 1
ATOM 1290 C C . GLN A 1 163 ? -10.582 1.536 25.809 1.00 93.12 163 GLN A C 1
ATOM 1292 O O . GLN A 1 163 ? -11.474 0.796 26.217 1.00 93.12 163 GLN A O 1
ATOM 1297 N N . HIS A 1 164 ? -9.421 1.647 26.459 1.00 85.31 164 HIS A N 1
ATOM 1298 C CA . HIS A 1 164 ? -9.214 1.135 27.816 1.00 85.31 164 HIS A CA 1
ATOM 1299 C C . HIS A 1 164 ? -9.674 2.119 28.902 1.00 85.31 164 HIS A C 1
ATOM 1301 O O . HIS A 1 164 ? -9.860 1.716 30.043 1.00 85.31 164 HIS A O 1
ATOM 1307 N N . LYS A 1 165 ? -9.812 3.410 28.568 1.00 65.75 165 LYS A N 1
ATOM 1308 C CA . LYS A 1 165 ? -10.008 4.491 29.547 1.00 65.75 165 LYS A CA 1
ATOM 1309 C C . LYS A 1 165 ? -11.47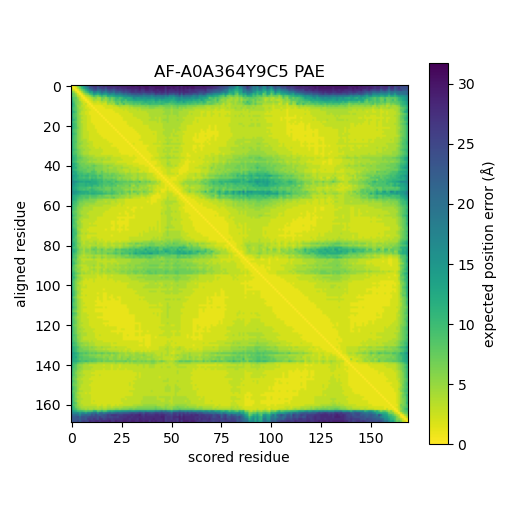0 4.877 29.782 1.00 65.75 165 LYS A C 1
ATOM 1311 O O . LYS A 1 165 ? -11.714 5.700 30.657 1.00 65.75 165 LYS A O 1
ATOM 1316 N N . GLU A 1 166 ? -12.416 4.343 29.013 1.00 59.78 166 GLU A N 1
ATOM 1317 C CA . GLU A 1 166 ? -13.846 4.581 29.249 1.00 59.78 166 GLU A CA 1
ATOM 1318 C C . GLU A 1 166 ? -14.294 3.723 30.452 1.00 59.78 166 GLU A C 1
ATOM 1320 O O . GLU A 1 166 ? -14.171 2.497 30.374 1.00 59.78 166 GLU A O 1
ATOM 1325 N N . PRO A 1 167 ? -14.718 4.327 31.583 1.00 49.12 167 PRO A N 1
ATOM 1326 C CA . PRO A 1 167 ? -15.129 3.582 32.770 1.00 49.12 167 PRO A CA 1
ATOM 1327 C C . PRO A 1 167 ? -16.423 2.808 32.508 1.00 49.12 167 PRO A C 1
ATOM 1329 O O . PRO A 1 167 ? -17.283 3.269 31.760 1.00 49.12 167 PRO A O 1
ATOM 1332 N N . GLU A 1 168 ? -16.567 1.653 33.157 1.00 54.50 168 GLU A N 1
ATOM 1333 C CA . GLU A 1 168 ? -17.868 1.007 33.331 1.00 54.50 168 GLU A CA 1
ATOM 1334 C C . GLU A 1 168 ? -18.734 1.930 34.210 1.00 54.50 168 GLU A C 1
ATOM 1336 O O . GLU A 1 168 ? -18.502 2.019 35.417 1.00 54.50 168 GLU A O 1
ATOM 1341 N N . GLU A 1 169 ? -19.651 2.683 33.592 1.00 42.72 169 GLU A N 1
ATOM 1342 C CA . GLU A 1 169 ? -20.784 3.320 34.289 1.00 42.72 169 GLU A CA 1
ATOM 1343 C C . GLU A 1 169 ? -21.869 2.291 34.627 1.00 42.72 169 GLU A C 1
ATOM 1345 O O . GLU A 1 169 ? -22.193 1.451 33.751 1.00 42.72 169 GLU A O 1
#